Protein AF-A0A815UW40-F1 (afdb_monomer_lite)

Foldseek 3Di:
DPPPPDDPPAFDKDKDAAPPQALPDAAFAEAEDEDDDPLADDHCPPPVNDCHVVNHVVVYMYMYGDFHGDCSQADPDPDDVPPGRNRVVSVVVVLVCCLVPVSRRRHDSVD

Organism: NCBI:txid392033

Secondary structure (DSSP, 8-state):
-------S----EEEE--TT--TTSPPB-EEEE---STTTS--TT-GGG--HHHHHHHT-EEEEE----HHHHH-B-SSTTSBS-HHHHHHHHHHHHHHHHGGGGTB-TT-

Structure (mmCIF, N/CA/C/O backbone):
data_AF-A0A815UW40-F1
#
_entry.id   AF-A0A815UW40-F1
#
loop_
_atom_site.group_PDB
_atom_site.id
_atom_site.type_symbol
_atom_site.label_atom_id
_atom_site.label_alt_id
_atom_site.label_comp_id
_atom_site.label_asym_id
_atom_site.label_entity_id
_atom_site.label_seq_id
_atom_site.pdbx_PDB_ins_code
_atom_site.Cartn_x
_atom_site.Cartn_y
_atom_site.Cartn_z
_atom_site.occupancy
_atom_site.B_iso_or_equiv
_atom_site.auth_seq_id
_atom_site.auth_comp_id
_atom_site.auth_asym_id
_atom_site.auth_atom_id
_atom_site.pdbx_PDB_model_num
ATOM 1 N N . MET A 1 1 ? 21.347 -11.926 10.333 1.00 39.66 1 MET A N 1
ATOM 2 C CA . MET A 1 1 ? 20.721 -11.783 9.003 1.00 39.66 1 MET A CA 1
ATOM 3 C C . MET A 1 1 ? 19.660 -12.861 8.901 1.00 39.66 1 MET A C 1
ATOM 5 O O . MET A 1 1 ? 19.989 -14.002 8.615 1.00 39.66 1 MET A O 1
ATOM 9 N N . THR A 1 2 ? 18.426 -12.557 9.298 1.00 45.59 2 THR A N 1
ATOM 10 C CA . THR A 1 2 ? 17.301 -13.484 9.127 1.00 45.59 2 THR A CA 1
ATOM 11 C C . THR A 1 2 ? 17.079 -13.685 7.633 1.00 45.59 2 THR A C 1
ATOM 13 O O . THR A 1 2 ? 17.117 -12.721 6.869 1.00 45.59 2 THR A O 1
ATOM 16 N N . ASN A 1 3 ? 16.932 -14.940 7.215 1.00 48.12 3 ASN A N 1
ATOM 17 C CA . ASN A 1 3 ? 16.734 -15.332 5.825 1.00 48.12 3 ASN A CA 1
ATOM 18 C C . ASN A 1 3 ? 15.400 -14.735 5.338 1.00 48.12 3 ASN A C 1
ATOM 20 O O . ASN A 1 3 ? 14.340 -15.325 5.534 1.00 48.12 3 ASN A O 1
ATOM 24 N N . LYS A 1 4 ? 15.422 -13.515 4.787 1.00 63.06 4 LYS A N 1
ATOM 25 C CA . LYS A 1 4 ? 14.281 -12.982 4.041 1.00 63.06 4 LYS A CA 1
ATOM 26 C C . LYS A 1 4 ? 14.184 -13.837 2.782 1.00 63.06 4 LYS A C 1
ATOM 28 O O . LYS A 1 4 ? 15.068 -13.759 1.934 1.00 63.06 4 LYS A O 1
ATOM 33 N N . ASN A 1 5 ? 13.141 -14.655 2.674 1.00 76.94 5 ASN A N 1
ATOM 34 C CA . ASN A 1 5 ? 12.814 -15.343 1.428 1.00 76.94 5 ASN A CA 1
ATOM 35 C C . ASN A 1 5 ? 12.407 -14.284 0.393 1.00 76.94 5 ASN A C 1
ATOM 37 O O . ASN A 1 5 ? 11.251 -13.876 0.334 1.00 76.94 5 ASN A O 1
ATOM 41 N N . ILE A 1 6 ? 13.382 -13.786 -0.367 1.00 87.44 6 ILE A N 1
ATOM 42 C CA . ILE A 1 6 ? 13.152 -12.907 -1.515 1.00 87.44 6 ILE A CA 1
ATOM 43 C C . ILE A 1 6 ? 12.623 -13.784 -2.651 1.00 87.44 6 ILE A C 1
ATOM 45 O O . ILE A 1 6 ? 13.251 -14.779 -3.008 1.00 87.44 6 ILE A O 1
ATOM 49 N N . SER A 1 7 ? 11.466 -13.420 -3.195 1.00 93.69 7 SER A N 1
ATOM 50 C CA . SER A 1 7 ? 10.744 -14.170 -4.225 1.00 93.69 7 SER A CA 1
ATOM 51 C C . SER A 1 7 ? 10.017 -13.200 -5.160 1.00 93.69 7 SER A C 1
ATOM 53 O O . SER A 1 7 ? 9.699 -12.088 -4.747 1.00 93.69 7 SER A O 1
ATOM 55 N N . GLU A 1 8 ? 9.743 -13.606 -6.404 1.00 95.75 8 GLU A N 1
ATOM 56 C CA . GLU A 1 8 ? 8.823 -12.879 -7.300 1.00 95.75 8 GLU A CA 1
ATOM 57 C C . GLU A 1 8 ? 7.365 -13.013 -6.844 1.00 95.75 8 GLU A C 1
ATOM 59 O O . GLU A 1 8 ? 6.563 -12.095 -7.026 1.00 95.75 8 GLU A O 1
ATOM 64 N N . ASP A 1 9 ? 7.042 -14.120 -6.174 1.00 95.88 9 ASP A N 1
ATOM 65 C CA . ASP A 1 9 ? 5.817 -14.244 -5.396 1.00 95.88 9 ASP A CA 1
ATOM 66 C C . ASP A 1 9 ? 5.958 -13.406 -4.117 1.00 95.88 9 ASP A C 1
ATOM 68 O O . ASP A 1 9 ? 6.459 -13.870 -3.092 1.00 95.88 9 ASP A O 1
ATOM 72 N N . CYS A 1 10 ? 5.625 -12.119 -4.231 1.00 95.56 10 CYS A N 1
ATOM 73 C CA . CYS A 1 10 ? 5.874 -11.109 -3.199 1.00 95.56 10 CYS A CA 1
ATOM 74 C C . CYS A 1 10 ? 4.706 -10.151 -2.952 1.00 95.56 10 CYS A C 1
ATOM 76 O O . CYS A 1 10 ? 4.801 -9.320 -2.044 1.00 95.56 10 CYS A O 1
ATOM 78 N N . LEU A 1 11 ? 3.619 -10.249 -3.726 1.00 97.38 11 LEU A N 1
ATOM 79 C CA . LEU A 1 11 ? 2.458 -9.357 -3.642 1.00 97.38 11 LEU A CA 1
ATOM 80 C C . LEU A 1 11 ? 1.555 -9.727 -2.461 1.00 97.38 11 LEU A C 1
ATOM 82 O O . LEU A 1 11 ? 0.422 -10.174 -2.612 1.00 97.38 11 LEU A O 1
ATOM 86 N N . TYR A 1 12 ? 2.104 -9.517 -1.271 1.00 96.38 12 TYR A N 1
ATOM 87 C CA . TYR A 1 12 ? 1.462 -9.702 0.018 1.00 96.38 12 TYR A CA 1
ATOM 88 C C . TYR A 1 12 ? 1.264 -8.352 0.712 1.00 96.38 12 TYR A C 1
ATOM 90 O O . TYR A 1 12 ? 1.859 -7.332 0.355 1.00 96.38 12 TYR A O 1
ATOM 98 N N . LEU A 1 13 ? 0.441 -8.362 1.749 1.00 97.62 13 LEU A N 1
ATOM 99 C CA . LEU A 1 13 ? 0.226 -7.235 2.643 1.00 97.62 13 LEU A CA 1
ATOM 100 C C . LEU A 1 13 ? 0.260 -7.719 4.087 1.00 97.62 13 LEU A C 1
ATOM 102 O O . LEU A 1 13 ? -0.033 -8.882 4.365 1.00 97.62 13 LEU A O 1
ATOM 106 N N . ASN A 1 14 ? 0.600 -6.817 4.999 1.00 97.31 14 ASN A N 1
ATOM 107 C CA . ASN A 1 14 ? 0.499 -7.049 6.434 1.00 97.31 14 ASN A CA 1
ATOM 108 C C . ASN A 1 14 ? -0.600 -6.157 7.002 1.00 97.31 14 ASN A C 1
ATOM 110 O O . ASN A 1 14 ? -0.685 -4.989 6.625 1.00 97.31 14 ASN A O 1
ATOM 114 N N . VAL A 1 15 ? -1.404 -6.690 7.921 1.00 97.31 15 VAL A N 1
ATOM 115 C CA . VAL A 1 15 ? -2.459 -5.942 8.616 1.00 97.31 15 VAL A CA 1
ATOM 116 C C . VAL A 1 15 ? -2.221 -6.028 10.117 1.00 97.31 15 VAL A C 1
ATOM 118 O O . VAL A 1 15 ? -2.124 -7.123 10.670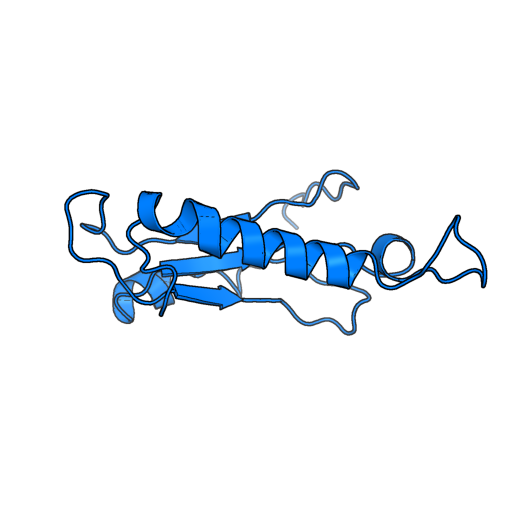 1.00 97.31 15 VAL A O 1
ATOM 121 N N . TRP A 1 16 ? -2.167 -4.875 10.776 1.00 96.94 16 TRP A N 1
ATOM 122 C CA . TRP A 1 16 ? -2.206 -4.753 12.229 1.00 96.94 16 TRP A CA 1
ATOM 123 C C . TRP A 1 16 ? -3.502 -4.067 12.625 1.00 96.94 16 TRP A C 1
ATOM 125 O O . TRP A 1 16 ? -3.817 -2.990 12.119 1.00 96.94 16 TRP A O 1
ATOM 135 N N . SER A 1 17 ? -4.244 -4.700 13.526 1.00 95.56 17 SER A N 1
ATOM 136 C CA . SER A 1 17 ? -5.515 -4.187 14.024 1.00 95.56 17 SER A CA 1
ATOM 137 C C . SER A 1 17 ? -5.461 -4.049 15.550 1.00 95.56 17 SER A C 1
ATOM 139 O O . SER A 1 17 ? -4.904 -4.940 16.207 1.00 95.56 17 SER A O 1
ATOM 141 N N . PRO A 1 18 ? -6.004 -2.962 16.135 1.00 92.62 18 PRO A N 1
ATOM 142 C CA . PRO A 1 18 ? -5.995 -2.773 17.580 1.00 92.62 18 PRO A CA 1
ATOM 143 C C . PRO A 1 18 ? -6.799 -3.877 18.274 1.00 92.62 18 PRO A C 1
ATOM 145 O O . PRO A 1 18 ? -7.849 -4.295 17.783 1.00 92.62 18 PRO A O 1
ATOM 148 N N . VAL A 1 19 ? -6.351 -4.331 19.448 1.00 87.19 19 VAL A N 1
ATOM 149 C CA . VAL A 1 19 ? -7.068 -5.358 20.226 1.00 87.19 19 VAL A CA 1
ATOM 150 C C . VAL A 1 19 ? -8.489 -4.887 20.544 1.00 87.19 19 VAL A C 1
ATOM 152 O O . VAL A 1 19 ? -8.689 -3.765 21.001 1.00 87.19 19 VAL A O 1
ATOM 155 N N . GLY A 1 20 ? -9.477 -5.757 20.325 1.00 78.94 20 GLY A N 1
ATOM 156 C CA . GLY A 1 20 ? -10.894 -5.426 20.508 1.00 78.94 20 GLY A CA 1
ATOM 157 C C . GLY A 1 20 ? -11.554 -4.791 19.280 1.00 78.94 20 GLY A C 1
ATOM 158 O O . GLY A 1 20 ? -12.765 -4.583 19.294 1.00 78.94 20 GLY A O 1
ATOM 159 N N . SER A 1 21 ? -10.795 -4.539 18.210 1.00 74.19 21 SER A N 1
ATOM 160 C CA . SER A 1 21 ? -11.350 -4.231 16.891 1.00 74.19 21 SER A CA 1
ATOM 161 C C . SER A 1 21 ? -11.797 -5.540 16.241 1.00 74.19 21 SER A C 1
ATOM 163 O O . SER A 1 21 ? -11.030 -6.497 16.152 1.00 74.19 21 SER A O 1
ATOM 165 N N . GLY A 1 22 ? -13.057 -5.609 15.833 1.00 66.00 22 GLY A N 1
ATOM 166 C CA . GLY A 1 22 ? -13.659 -6.804 15.250 1.00 66.00 22 GLY A CA 1
ATOM 167 C C . GLY A 1 22 ? -14.825 -6.430 14.349 1.00 66.00 22 GLY A C 1
ATOM 168 O O . GLY A 1 22 ? -15.241 -5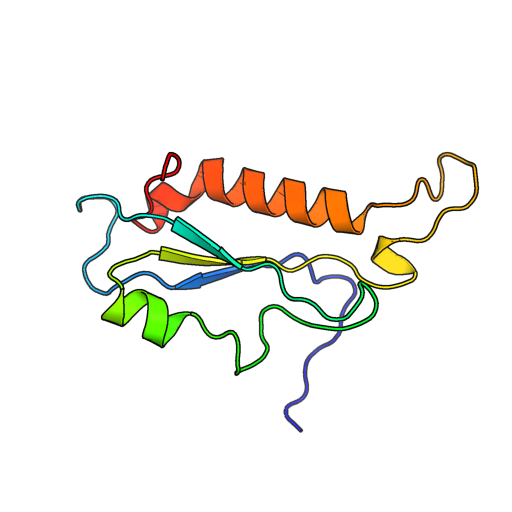.273 14.334 1.00 66.00 22 GLY A O 1
ATOM 169 N N . VAL A 1 23 ? -15.352 -7.413 13.617 1.00 65.44 23 VAL A N 1
ATOM 170 C CA . VAL A 1 23 ? -16.443 -7.226 12.640 1.00 65.44 23 VAL A CA 1
ATOM 171 C C . VAL A 1 23 ? -17.686 -6.581 13.273 1.00 65.44 23 VAL A C 1
ATOM 173 O O . VAL A 1 23 ? -18.378 -5.811 12.617 1.00 65.44 23 VAL A O 1
ATOM 176 N N . ASP A 1 24 ? -17.916 -6.833 14.564 1.00 74.56 24 ASP A N 1
ATOM 177 C CA . ASP A 1 24 ? -19.064 -6.308 15.317 1.00 74.56 24 ASP A CA 1
ATOM 178 C C . ASP A 1 24 ? -18.751 -5.016 16.105 1.00 74.56 24 ASP A C 1
ATOM 180 O O . ASP A 1 24 ? -19.616 -4.474 16.796 1.00 74.56 24 ASP A O 1
ATOM 184 N N . GLY A 1 25 ? -17.506 -4.529 16.050 1.00 78.88 25 GLY A N 1
ATOM 185 C CA . GLY A 1 25 ? -17.048 -3.325 16.747 1.00 78.88 25 GLY A CA 1
ATOM 186 C C . GLY A 1 25 ? -17.097 -2.062 15.876 1.00 78.88 25 GLY A C 1
ATOM 187 O O . GLY A 1 25 ? -17.248 -2.143 14.657 1.00 78.88 25 GLY A O 1
ATOM 188 N N . PRO A 1 26 ? -16.949 -0.861 16.470 1.00 86.44 26 PRO A N 1
ATOM 189 C CA . PRO A 1 26 ? -16.844 0.369 15.694 1.00 86.44 26 PRO A CA 1
ATOM 190 C C . PRO A 1 26 ? -15.585 0.347 14.820 1.00 86.44 26 PRO A C 1
ATOM 192 O O . PRO A 1 26 ? -14.479 0.125 15.322 1.00 86.44 26 PRO A O 1
ATOM 195 N N . LEU A 1 27 ? -15.765 0.617 13.526 1.00 94.38 27 LEU A N 1
ATOM 196 C CA . LEU A 1 27 ? -14.675 0.659 12.554 1.00 94.38 27 LEU A CA 1
ATOM 197 C C . LEU A 1 27 ? -13.692 1.801 12.855 1.00 94.38 27 LEU A C 1
ATOM 199 O O . LEU A 1 27 ? -14.085 2.894 13.278 1.00 94.38 27 LEU A O 1
ATOM 203 N N . LYS A 1 28 ? -12.406 1.537 12.623 1.00 95.56 28 LYS A N 1
ATOM 204 C CA . LYS A 1 28 ? -11.277 2.431 12.908 1.00 95.56 28 LYS A CA 1
ATOM 205 C C . LYS A 1 28 ? -10.703 3.030 11.621 1.00 95.56 28 LYS A C 1
ATOM 207 O O . LYS A 1 28 ? -10.773 2.373 10.587 1.00 95.56 28 LYS A O 1
ATOM 212 N N . PRO A 1 29 ? -10.099 4.230 11.655 1.00 97.19 29 PRO A N 1
ATOM 213 C CA . PRO A 1 29 ? -9.383 4.768 10.498 1.00 97.19 29 PRO A CA 1
ATOM 214 C C . PRO A 1 29 ? -8.274 3.825 10.019 1.00 97.19 29 PRO A C 1
ATOM 216 O O . PRO A 1 29 ? -7.663 3.117 10.832 1.00 97.19 29 PRO A O 1
ATOM 219 N N . VAL A 1 30 ? -8.001 3.837 8.715 1.00 98.25 30 VAL A N 1
ATOM 220 C CA . VAL A 1 30 ? -7.027 2.949 8.079 1.00 98.25 30 VAL A CA 1
ATOM 221 C C . VAL A 1 30 ? -5.816 3.737 7.591 1.00 98.25 30 VAL A C 1
ATOM 223 O O . VAL A 1 30 ? -5.907 4.647 6.774 1.00 98.25 30 VAL A O 1
ATOM 226 N N . MET A 1 31 ? -4.631 3.341 8.046 1.00 98.25 31 MET A N 1
ATOM 227 C CA . MET A 1 31 ? -3.361 3.885 7.577 1.00 98.25 31 MET A CA 1
ATOM 228 C C . MET A 1 31 ? -2.671 2.890 6.650 1.00 98.25 31 MET A C 1
ATOM 230 O O . MET A 1 31 ? -2.227 1.831 7.092 1.00 98.25 31 MET A O 1
ATOM 234 N N . VAL A 1 32 ? -2.530 3.245 5.371 1.00 98.19 32 VAL A N 1
ATOM 235 C CA . VAL A 1 32 ? -1.785 2.436 4.398 1.00 98.19 32 VAL A CA 1
ATOM 236 C C . VAL A 1 32 ? -0.358 2.964 4.250 1.00 98.19 32 VAL A C 1
ATOM 238 O O . VAL A 1 32 ? -0.144 4.124 3.903 1.00 98.19 32 VAL A O 1
ATOM 241 N N . TRP A 1 33 ? 0.628 2.103 4.492 1.00 97.88 33 TRP A N 1
ATOM 242 C CA . TRP A 1 33 ? 2.049 2.394 4.341 1.00 97.88 33 TRP A CA 1
ATOM 243 C C . TRP A 1 33 ? 2.608 1.798 3.047 1.00 97.88 33 TRP A C 1
ATOM 245 O O . TRP A 1 33 ? 2.557 0.585 2.822 1.00 97.88 33 TRP A O 1
ATOM 255 N N . ILE A 1 34 ? 3.206 2.665 2.230 1.00 97.62 34 ILE A N 1
ATOM 256 C CA . ILE A 1 34 ? 3.976 2.304 1.039 1.00 97.62 34 ILE A CA 1
ATOM 257 C C . ILE A 1 34 ? 5.431 2.658 1.333 1.00 97.62 34 ILE A C 1
ATOM 259 O O . ILE A 1 34 ? 5.771 3.827 1.515 1.00 97.62 34 ILE A O 1
ATOM 263 N N . HIS A 1 35 ? 6.293 1.647 1.419 1.00 96.62 35 HIS A N 1
ATOM 264 C CA . HIS A 1 35 ? 7.693 1.875 1.764 1.00 96.62 35 HIS A CA 1
ATOM 265 C C . HIS A 1 35 ? 8.442 2.622 0.648 1.00 96.62 35 HIS A C 1
ATOM 267 O O . HIS A 1 35 ? 8.136 2.478 -0.538 1.00 96.62 35 HIS A O 1
ATOM 273 N N . GLY A 1 36 ? 9.462 3.392 1.038 1.00 96.19 36 GLY A N 1
ATOM 274 C CA . GLY A 1 36 ? 10.384 4.062 0.119 1.00 96.19 36 GLY A CA 1
ATOM 275 C C . GLY A 1 36 ? 11.462 3.124 -0.438 1.00 96.19 36 GLY A C 1
ATOM 276 O O . GLY A 1 36 ? 11.262 1.917 -0.530 1.00 96.19 36 GLY A O 1
ATOM 277 N N . GLY A 1 37 ? 12.622 3.693 -0.788 1.00 95.81 37 GLY A N 1
ATOM 278 C CA . GLY A 1 37 ? 13.759 2.952 -1.364 1.00 95.81 37 GLY A CA 1
ATOM 279 C C . GLY A 1 37 ? 13.995 3.214 -2.856 1.00 95.81 37 GLY A C 1
ATOM 280 O O . GLY A 1 37 ? 14.595 2.398 -3.556 1.00 95.81 37 GLY A O 1
ATOM 281 N N . GLY A 1 38 ? 13.510 4.357 -3.356 1.00 97.31 38 GLY A N 1
ATOM 282 C CA . GLY A 1 38 ? 13.792 4.839 -4.712 1.00 97.31 38 GLY A CA 1
ATOM 283 C C . GLY A 1 38 ? 13.245 3.947 -5.824 1.00 97.31 38 GLY A C 1
ATOM 284 O O . GLY A 1 38 ? 13.778 3.985 -6.925 1.00 97.31 38 GLY A O 1
ATOM 285 N N . LEU A 1 39 ? 12.223 3.130 -5.532 1.00 97.62 39 LEU A N 1
ATOM 286 C CA . LEU A 1 39 ? 11.670 2.103 -6.427 1.00 97.62 39 LEU A CA 1
ATOM 287 C C . LEU A 1 39 ? 12.647 0.964 -6.765 1.00 97.62 39 LEU A C 1
ATOM 289 O O . LEU A 1 39 ? 12.345 0.138 -7.621 1.00 97.62 39 LEU A O 1
ATOM 293 N N . LEU A 1 40 ? 13.806 0.894 -6.104 1.00 96.62 40 LEU A N 1
ATOM 294 C CA . LEU A 1 40 ? 14.850 -0.100 -6.374 1.00 96.62 40 LEU A CA 1
ATOM 295 C C . LEU A 1 40 ? 14.905 -1.192 -5.307 1.00 96.62 40 LEU A C 1
ATOM 297 O O . LEU A 1 40 ? 15.167 -2.350 -5.625 1.00 96.62 40 LEU A O 1
ATOM 301 N N . VAL A 1 41 ? 14.684 -0.814 -4.050 1.00 94.69 41 VAL A N 1
ATOM 302 C CA . VAL A 1 41 ? 14.811 -1.680 -2.874 1.00 94.69 41 VAL A CA 1
ATOM 303 C C . VAL A 1 41 ? 13.724 -1.358 -1.854 1.00 94.69 41 VAL A C 1
ATOM 305 O O . VAL A 1 41 ? 13.074 -0.319 -1.938 1.00 94.69 41 VAL A O 1
ATOM 308 N N . GLY A 1 42 ? 13.554 -2.244 -0.879 1.00 94.25 42 GLY A N 1
ATOM 309 C CA . GLY A 1 42 ? 12.648 -2.063 0.250 1.00 94.25 42 GLY A CA 1
ATOM 310 C C . GLY A 1 42 ? 11.726 -3.260 0.446 1.00 94.25 42 GLY A C 1
ATOM 311 O O . GLY A 1 42 ? 11.672 -4.173 -0.378 1.00 94.25 42 GLY A O 1
ATOM 312 N N . SER A 1 43 ? 11.030 -3.287 1.576 1.00 93.19 43 SER A N 1
ATOM 313 C CA . SER A 1 43 ? 10.005 -4.287 1.863 1.00 93.19 43 SER A CA 1
ATOM 314 C C . SER A 1 43 ? 9.038 -3.772 2.928 1.00 93.19 43 SER A C 1
ATOM 316 O O . SER A 1 43 ? 9.483 -3.167 3.905 1.00 93.19 43 SER A O 1
ATOM 318 N N . PRO A 1 44 ? 7.731 -4.084 2.838 1.00 92.44 44 PRO A N 1
ATOM 319 C CA . PRO A 1 44 ? 6.773 -3.735 3.890 1.00 92.44 44 PRO A CA 1
ATOM 320 C C . PRO A 1 44 ? 6.976 -4.532 5.189 1.00 92.44 44 PRO A C 1
ATOM 322 O O . PRO A 1 44 ? 6.333 -4.232 6.190 1.00 92.44 44 PRO A O 1
ATOM 325 N N . SER A 1 45 ? 7.854 -5.543 5.171 1.00 88.94 45 SER A N 1
ATOM 326 C CA . SER A 1 45 ? 8.200 -6.395 6.319 1.00 88.94 45 SER A CA 1
ATOM 327 C C . SER A 1 45 ? 9.532 -5.995 6.969 1.00 88.94 45 SER A C 1
ATOM 329 O O . SER A 1 45 ? 10.163 -6.789 7.667 1.00 88.94 45 SER A O 1
ATOM 331 N N . GLU A 1 46 ? 10.060 -4.805 6.674 1.00 90.75 46 GLU A N 1
ATOM 332 C CA . GLU A 1 46 ? 11.174 -4.264 7.454 1.00 90.75 46 GLU A CA 1
ATOM 333 C C . GLU A 1 46 ? 10.716 -3.930 8.871 1.00 90.75 46 GLU A C 1
ATOM 335 O O . GLU A 1 46 ? 9.659 -3.339 9.070 1.00 90.75 46 GLU A O 1
ATOM 340 N N . TYR A 1 47 ? 11.540 -4.290 9.856 1.00 88.31 47 TYR A N 1
ATOM 341 C CA . TYR A 1 47 ? 11.199 -4.157 11.273 1.00 88.31 47 TYR A CA 1
ATOM 342 C C . TYR A 1 47 ? 10.834 -2.717 11.666 1.00 88.31 47 TYR A C 1
ATOM 344 O O . TYR A 1 47 ? 9.929 -2.498 12.463 1.00 88.31 47 TYR A O 1
ATOM 352 N N . SER A 1 48 ? 11.485 -1.722 11.057 1.00 89.38 48 SER A N 1
ATOM 353 C CA . SER A 1 48 ? 11.184 -0.299 11.258 1.00 89.38 48 SER A CA 1
ATOM 354 C C . SER A 1 48 ? 9.793 0.128 10.777 1.00 89.38 48 SER A C 1
ATOM 356 O O . SER A 1 48 ? 9.368 1.232 11.101 1.00 89.38 48 SER A O 1
ATOM 358 N N . TYR A 1 49 ? 9.103 -0.705 9.994 1.00 90.19 49 TYR A N 1
ATOM 359 C CA . TYR A 1 49 ? 7.770 -0.440 9.447 1.00 90.19 49 TYR A CA 1
ATOM 360 C C . TYR A 1 49 ? 6.674 -1.297 10.085 1.00 90.19 49 TYR A C 1
ATOM 362 O O . TYR A 1 49 ? 5.541 -1.279 9.606 1.00 90.19 49 TYR A O 1
ATOM 370 N N . HIS A 1 50 ? 6.980 -2.060 11.139 1.00 94.00 50 HIS A N 1
ATOM 371 C CA . HIS A 1 50 ? 5.953 -2.810 11.853 1.00 94.00 50 HIS A CA 1
ATOM 372 C C . HIS A 1 50 ? 4.885 -1.854 12.406 1.00 94.00 50 HIS A C 1
ATOM 374 O O . HIS A 1 50 ? 5.187 -0.886 13.102 1.00 94.00 50 HIS A O 1
ATOM 380 N N . GLY A 1 51 ? 3.624 -2.122 12.056 1.00 95.94 51 GLY A N 1
ATOM 381 C CA . GLY A 1 51 ? 2.482 -1.278 12.409 1.00 95.94 51 GLY A CA 1
ATOM 382 C C . GLY A 1 51 ? 1.894 -1.548 13.794 1.00 95.94 51 GLY A C 1
ATOM 383 O O . GLY A 1 51 ? 0.895 -0.933 14.151 1.00 95.94 51 GLY A O 1
ATOM 384 N N . ASP A 1 52 ? 2.482 -2.449 14.579 1.00 94.81 52 ASP A N 1
ATOM 385 C CA . ASP A 1 52 ? 1.962 -2.919 15.866 1.00 94.81 52 ASP A CA 1
ATOM 386 C C . ASP A 1 52 ? 1.829 -1.796 16.904 1.00 94.81 52 ASP A C 1
ATOM 388 O O . ASP A 1 52 ? 0.755 -1.597 17.474 1.00 94.81 52 ASP A O 1
ATOM 392 N N . LEU A 1 53 ? 2.886 -1.008 17.116 1.00 95.19 53 LEU A N 1
ATOM 393 C CA . LEU A 1 53 ? 2.863 0.106 18.068 1.00 95.19 53 LEU A CA 1
ATOM 394 C C . LEU A 1 53 ? 1.933 1.235 17.621 1.00 95.19 53 LEU A C 1
ATOM 396 O O . LEU A 1 53 ? 1.254 1.834 18.458 1.00 95.19 53 LEU A O 1
ATOM 400 N N . LEU A 1 54 ? 1.910 1.530 16.320 1.00 96.12 54 LEU A N 1
ATOM 401 C CA . LEU A 1 54 ? 1.059 2.576 15.759 1.00 96.12 54 LEU A CA 1
ATOM 402 C C . LEU A 1 54 ? -0.416 2.181 15.851 1.00 96.12 54 LEU A C 1
ATOM 404 O O . LEU A 1 54 ? -1.231 2.989 16.282 1.00 96.12 54 LEU A O 1
ATOM 408 N N . SER A 1 55 ? -0.734 0.925 15.536 1.00 97.00 55 SER A N 1
ATOM 409 C CA . SER A 1 55 ? -2.082 0.386 15.663 1.00 97.00 55 SER A CA 1
ATOM 410 C C . SER A 1 55 ? -2.553 0.407 17.119 1.00 97.00 55 SER A C 1
ATOM 412 O O . SER A 1 55 ? -3.599 0.977 17.425 1.00 97.00 55 SER A O 1
ATOM 414 N N . ALA A 1 56 ? -1.739 -0.111 18.044 1.00 95.00 56 ALA A N 1
ATOM 415 C CA . ALA A 1 56 ? -2.107 -0.209 19.454 1.00 95.00 56 ALA A CA 1
ATOM 416 C C . ALA A 1 56 ? -2.257 1.152 20.154 1.00 95.00 56 ALA A C 1
ATOM 418 O O . ALA A 1 56 ? -3.129 1.308 21.004 1.00 95.00 56 ALA A O 1
ATOM 419 N N . ARG A 1 57 ? -1.399 2.133 19.843 1.00 95.44 57 ARG A N 1
ATOM 420 C CA . ARG A 1 57 ? -1.419 3.451 20.507 1.00 95.44 57 ARG A CA 1
ATOM 421 C C . ARG A 1 57 ? -2.288 4.479 19.796 1.00 95.44 57 ARG A C 1
ATOM 423 O O . ARG A 1 57 ? -2.791 5.386 20.450 1.00 95.44 57 ARG A O 1
ATOM 430 N N . GLY A 1 58 ? -2.400 4.372 18.476 1.00 95.44 58 GLY A N 1
ATOM 431 C CA . GLY A 1 58 ? -3.161 5.295 17.640 1.00 95.44 58 GLY A CA 1
ATOM 432 C C . GLY A 1 58 ? -4.633 4.926 17.488 1.00 95.44 58 GLY A C 1
ATOM 433 O O . GLY A 1 58 ? -5.386 5.759 17.004 1.00 95.44 58 GLY A O 1
ATOM 434 N N . ASP A 1 59 ? -5.036 3.716 17.898 1.00 94.69 59 ASP A N 1
ATOM 435 C CA . ASP A 1 59 ? -6.390 3.179 17.683 1.00 94.69 59 ASP A CA 1
ATOM 436 C C . ASP A 1 59 ? -6.787 3.202 16.191 1.00 94.69 59 ASP A C 1
ATOM 438 O O . ASP A 1 59 ? -7.866 3.650 15.802 1.00 94.69 59 ASP A O 1
ATOM 442 N N . VAL A 1 60 ? -5.861 2.735 15.344 1.00 96.69 60 VAL A N 1
ATOM 443 C CA . VAL A 1 60 ? -5.975 2.694 13.876 1.00 96.69 60 VAL A CA 1
ATOM 444 C C . VAL A 1 60 ? -5.622 1.311 13.336 1.00 96.69 60 VAL A C 1
ATOM 446 O O . VAL A 1 60 ? -4.785 0.600 13.902 1.00 96.69 60 VAL A O 1
ATOM 449 N N . VAL A 1 61 ? -6.221 0.928 12.210 1.00 97.62 61 VAL A N 1
ATOM 450 C CA . VAL A 1 61 ? -5.768 -0.244 11.450 1.00 97.62 61 VAL A CA 1
ATOM 451 C C . VAL A 1 61 ? -4.607 0.186 10.564 1.00 97.62 61 VAL A C 1
ATOM 453 O O . VAL A 1 61 ? -4.718 1.153 9.815 1.00 97.62 61 VAL A O 1
ATOM 456 N N . VAL A 1 62 ? -3.483 -0.520 10.638 1.00 98.12 62 VAL A N 1
ATOM 457 C CA . VAL A 1 62 ? -2.305 -0.239 9.811 1.00 98.12 62 VAL A CA 1
ATOM 458 C C . VAL A 1 62 ? -2.156 -1.346 8.782 1.00 98.12 62 VAL A C 1
ATOM 460 O O . VAL A 1 62 ? -2.143 -2.524 9.138 1.00 98.12 62 VAL A O 1
ATOM 463 N N . VAL A 1 63 ? -2.007 -0.973 7.515 1.00 98.44 63 VAL A N 1
ATOM 464 C CA . VAL A 1 63 ? -1.737 -1.902 6.417 1.00 98.44 63 VAL A CA 1
ATOM 465 C C . VAL A 1 63 ? -0.427 -1.520 5.751 1.00 98.44 63 VAL A C 1
ATOM 467 O O . VAL A 1 63 ? -0.255 -0.370 5.365 1.00 98.44 63 VAL A O 1
ATOM 470 N N . SER A 1 64 ? 0.492 -2.464 5.563 1.00 97.94 64 SER A N 1
ATOM 471 C CA . SER A 1 64 ? 1.661 -2.257 4.700 1.00 97.94 64 SER A CA 1
ATOM 472 C C . SER A 1 64 ? 1.561 -3.124 3.449 1.00 97.94 64 SER A C 1
ATOM 474 O O . SER A 1 64 ? 1.220 -4.303 3.529 1.00 97.94 64 SER A O 1
ATOM 476 N N . VAL A 1 65 ? 1.826 -2.529 2.283 1.00 97.88 65 VAL A N 1
ATOM 477 C CA . VAL A 1 65 ? 1.597 -3.153 0.968 1.00 97.88 65 VAL A CA 1
ATOM 478 C C . VAL A 1 65 ? 2.931 -3.413 0.269 1.00 97.88 65 VAL A C 1
ATOM 480 O O . VAL A 1 65 ? 3.751 -2.501 0.134 1.00 97.88 65 VAL A O 1
ATOM 483 N 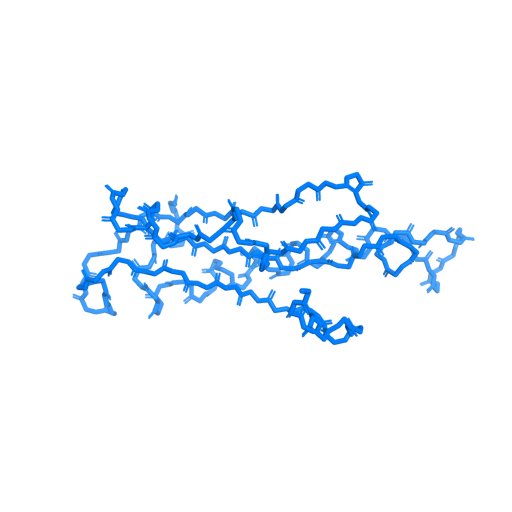N . SER A 1 66 ? 3.154 -4.649 -0.188 1.00 97.12 66 SER A N 1
ATOM 484 C CA . SER A 1 66 ? 4.268 -4.973 -1.087 1.00 97.12 66 SER A CA 1
ATOM 485 C C . SER A 1 66 ? 3.959 -4.525 -2.509 1.00 97.12 66 SER A C 1
ATOM 487 O O . SER A 1 66 ? 2.828 -4.624 -2.977 1.00 97.12 66 SER A O 1
ATOM 489 N N . TYR A 1 67 ? 4.995 -4.122 -3.233 1.00 98.44 67 TYR A N 1
ATOM 490 C CA . TYR A 1 67 ? 4.923 -3.871 -4.666 1.00 98.44 67 TYR A CA 1
ATOM 491 C C . TYR A 1 67 ? 6.233 -4.282 -5.331 1.00 98.44 67 TYR A C 1
ATOM 493 O O . TYR A 1 67 ? 7.284 -4.310 -4.683 1.00 98.44 67 TYR A O 1
ATOM 501 N N . ARG A 1 68 ? 6.187 -4.621 -6.624 1.00 98.44 68 ARG A N 1
ATOM 502 C CA . ARG A 1 68 ? 7.403 -4.982 -7.360 1.00 98.44 68 ARG A CA 1
ATOM 503 C C . ARG A 1 68 ? 8.332 -3.781 -7.505 1.00 98.44 68 ARG A C 1
ATOM 505 O O . ARG A 1 68 ? 7.899 -2.651 -7.719 1.00 98.44 68 ARG A O 1
ATOM 512 N N . LEU A 1 69 ? 9.630 -4.057 -7.437 1.00 97.94 69 LEU A N 1
ATOM 513 C CA . LEU A 1 69 ? 10.707 -3.068 -7.464 1.00 97.94 69 LEU A CA 1
ATOM 514 C C . LEU A 1 69 ? 11.632 -3.293 -8.662 1.00 97.94 69 LEU A C 1
ATOM 516 O O . LEU A 1 69 ? 11.636 -4.359 -9.280 1.00 97.94 69 LEU A O 1
ATOM 520 N N . ASN A 1 70 ? 12.459 -2.290 -8.953 1.00 97.19 70 ASN A N 1
ATOM 521 C CA . ASN A 1 70 ? 13.505 -2.322 -9.970 1.00 97.19 70 ASN A CA 1
ATOM 522 C C . ASN A 1 70 ? 12.945 -2.789 -11.333 1.00 97.19 70 ASN A C 1
ATOM 524 O O . ASN A 1 70 ? 11.808 -2.467 -11.682 1.00 97.19 70 ASN A O 1
ATOM 528 N N . ILE A 1 71 ? 13.714 -3.560 -12.104 1.00 97.19 71 ILE A N 1
ATOM 529 C CA . ILE A 1 71 ? 13.321 -4.073 -13.418 1.00 97.19 71 ILE A CA 1
ATOM 530 C C . ILE A 1 71 ? 12.005 -4.870 -13.380 1.00 97.19 71 ILE A C 1
ATOM 532 O O . ILE A 1 71 ? 11.221 -4.791 -14.319 1.00 97.19 71 ILE A O 1
ATOM 536 N N . PHE A 1 72 ? 11.701 -5.561 -12.278 1.00 97.31 72 PHE A N 1
ATOM 537 C CA . PHE A 1 72 ? 10.464 -6.337 -12.135 1.00 97.31 72 PHE A CA 1
ATOM 538 C C . PHE A 1 72 ? 9.215 -5.458 -11.981 1.00 97.31 72 PHE A C 1
ATOM 540 O O . PHE A 1 72 ? 8.120 -5.880 -12.344 1.00 97.31 72 PHE A O 1
ATOM 547 N N . GLY A 1 73 ? 9.368 -4.248 -11.437 1.00 98.00 73 GLY A N 1
ATOM 548 C CA . GLY A 1 73 ? 8.274 -3.294 -11.236 1.00 98.00 73 GLY A CA 1
ATOM 549 C C . GLY A 1 73 ? 8.178 -2.208 -12.309 1.00 98.00 73 GLY A C 1
ATOM 550 O O . GLY A 1 73 ? 7.098 -1.670 -12.554 1.00 98.00 73 GLY A O 1
ATOM 551 N N . PHE A 1 74 ? 9.300 -1.855 -12.937 1.00 98.25 74 PHE A N 1
ATOM 552 C CA . PHE A 1 74 ? 9.427 -0.586 -13.661 1.00 98.25 74 PHE A CA 1
ATOM 553 C C . PHE A 1 74 ? 10.142 -0.695 -15.011 1.00 98.25 74 PHE A C 1
ATOM 555 O O . PHE A 1 74 ? 10.429 0.332 -15.624 1.00 98.25 74 PHE A O 1
ATOM 562 N N . LEU A 1 75 ? 10.405 -1.905 -15.520 1.00 98.00 75 LEU A N 1
ATOM 563 C CA . LEU A 1 75 ? 10.913 -2.066 -16.883 1.00 98.00 75 LEU A CA 1
ATOM 564 C C . LEU A 1 75 ? 9.918 -1.506 -17.906 1.00 98.00 75 LEU A C 1
ATOM 566 O O . LEU A 1 75 ? 8.767 -1.939 -17.972 1.00 98.00 75 LEU A O 1
ATOM 570 N N . TYR A 1 76 ? 10.402 -0.595 -18.745 1.00 98.00 76 TYR A N 1
ATOM 571 C CA . TYR A 1 76 ? 9.679 -0.061 -19.891 1.00 98.00 76 TYR A 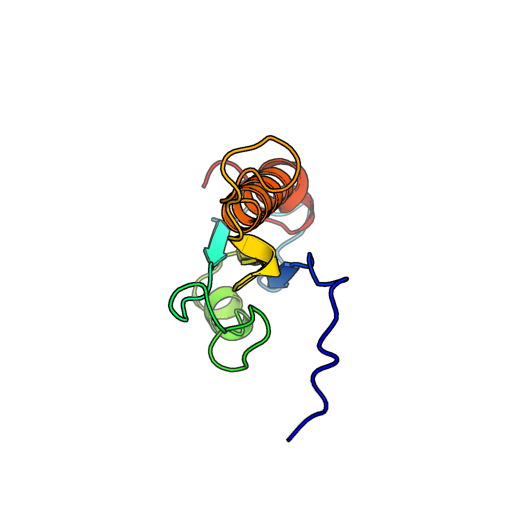CA 1
ATOM 572 C C . TYR A 1 76 ? 10.465 -0.337 -21.174 1.00 98.00 76 TYR A C 1
ATOM 574 O O . TYR A 1 76 ? 11.633 0.032 -21.280 1.00 98.00 76 TYR A O 1
ATOM 582 N N . SER A 1 77 ? 9.823 -0.990 -22.143 1.00 96.81 77 SER A N 1
ATOM 583 C CA . SER A 1 77 ? 10.440 -1.380 -23.425 1.00 96.81 77 SER A CA 1
ATOM 584 C C . SER A 1 77 ? 9.962 -0.560 -24.626 1.00 96.81 77 SER A C 1
ATOM 586 O O . SER A 1 77 ? 10.478 -0.736 -25.726 1.00 96.81 77 SER A O 1
ATOM 588 N N . GLY A 1 78 ? 8.981 0.328 -24.438 1.00 96.25 78 GLY A N 1
ATOM 589 C CA . GLY A 1 78 ? 8.324 1.030 -25.546 1.00 96.25 78 GLY A CA 1
ATOM 590 C C . GLY A 1 78 ? 7.207 0.235 -26.229 1.00 96.25 78 GLY A C 1
ATOM 591 O O . GLY A 1 78 ? 6.605 0.745 -27.170 1.00 96.25 78 GLY A O 1
ATOM 592 N N . ASP A 1 79 ? 6.904 -0.982 -25.760 1.00 95.00 79 ASP A N 1
ATOM 593 C CA . ASP A 1 79 ? 5.794 -1.803 -26.246 1.00 95.00 79 ASP A CA 1
ATOM 594 C C . ASP A 1 79 ? 5.002 -2.480 -25.112 1.00 95.00 79 ASP A C 1
ATOM 596 O O . ASP A 1 79 ? 5.312 -2.349 -23.925 1.00 95.00 79 ASP A O 1
ATOM 600 N N . SER A 1 80 ? 3.936 -3.194 -25.482 1.00 94.69 80 SER A N 1
ATOM 601 C CA . SER A 1 80 ? 2.978 -3.789 -24.546 1.00 94.69 80 SER A CA 1
ATOM 602 C C . SER A 1 80 ? 3.522 -4.954 -23.713 1.00 94.69 80 SER A C 1
ATOM 604 O O . SER A 1 80 ? 2.882 -5.330 -22.734 1.00 94.69 80 SER A O 1
ATOM 606 N N . ARG A 1 81 ? 4.677 -5.536 -24.058 1.00 95.06 81 ARG A N 1
ATOM 607 C CA . ARG A 1 81 ? 5.268 -6.670 -23.325 1.00 95.06 81 ARG A CA 1
ATOM 608 C C . ARG A 1 81 ? 5.935 -6.228 -22.028 1.00 95.06 81 ARG A C 1
ATOM 610 O O . ARG A 1 81 ? 5.945 -6.984 -21.063 1.00 95.06 81 ARG A O 1
ATOM 617 N N . ALA A 1 82 ? 6.466 -5.008 -21.999 1.00 96.25 82 ALA A N 1
ATOM 618 C CA . ALA A 1 82 ? 6.931 -4.354 -20.781 1.00 96.25 82 ALA A CA 1
ATOM 619 C C . ALA A 1 82 ? 6.454 -2.892 -20.791 1.00 96.25 82 ALA A C 1
ATOM 621 O O . ALA A 1 82 ? 7.202 -2.006 -21.225 1.00 96.25 82 ALA A O 1
ATOM 622 N N . PRO A 1 83 ? 5.203 -2.647 -20.352 1.00 96.12 83 PRO A N 1
ATOM 623 C CA . PRO A 1 83 ? 4.555 -1.339 -20.434 1.00 96.12 83 PRO A CA 1
ATOM 624 C C . PRO A 1 83 ? 5.033 -0.345 -19.362 1.00 96.12 83 PRO A C 1
ATOM 626 O O . PRO A 1 83 ? 4.625 0.813 -19.388 1.00 96.12 83 PRO A O 1
ATOM 629 N N . GLY A 1 84 ? 5.916 -0.758 -18.444 1.00 97.00 84 GLY A N 1
ATOM 630 C CA . GLY A 1 84 ? 6.347 0.056 -17.308 1.00 97.00 84 GLY A CA 1
ATOM 631 C C . GLY A 1 84 ? 5.307 0.128 -16.189 1.00 97.00 84 GLY A C 1
ATOM 632 O O . GLY A 1 84 ? 4.172 -0.323 -16.330 1.00 97.00 84 GLY A O 1
ATOM 633 N N . ASN A 1 85 ? 5.716 0.702 -15.055 1.00 97.62 85 ASN A N 1
ATOM 634 C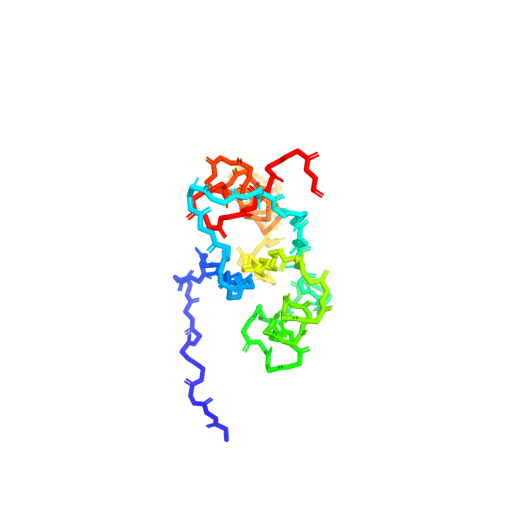 CA . ASN A 1 85 ? 4.851 1.050 -13.920 1.00 97.62 85 ASN A CA 1
ATOM 635 C C . ASN A 1 85 ? 4.005 -0.087 -13.319 1.00 97.62 85 ASN A C 1
ATOM 637 O O . ASN A 1 85 ? 3.062 0.187 -12.577 1.00 97.62 85 ASN A O 1
ATOM 641 N N . VAL A 1 86 ? 4.335 -1.355 -13.565 1.00 98.19 86 VAL A N 1
ATOM 642 C CA . VAL A 1 86 ? 3.584 -2.476 -12.984 1.00 98.19 86 VAL A CA 1
ATOM 643 C C . VAL A 1 86 ? 3.690 -2.501 -11.454 1.00 98.19 86 VAL A C 1
ATOM 645 O O . VAL A 1 86 ? 2.723 -2.864 -10.800 1.00 98.19 86 VAL A O 1
ATOM 648 N N . GLY A 1 87 ? 4.779 -1.980 -10.876 1.00 98.38 87 GLY A N 1
ATOM 649 C CA . GLY A 1 87 ? 4.895 -1.738 -9.434 1.00 98.38 87 GLY A CA 1
ATOM 650 C C . GLY A 1 87 ? 3.895 -0.699 -8.900 1.00 98.38 87 GLY A C 1
ATOM 651 O O . GLY A 1 87 ? 3.402 -0.842 -7.786 1.00 98.38 87 GLY A O 1
ATOM 652 N N . LEU A 1 88 ? 3.519 0.316 -9.690 1.00 98.56 88 LEU A N 1
ATOM 653 C CA . LEU A 1 88 ? 2.445 1.251 -9.307 1.00 98.56 88 LEU A CA 1
ATOM 654 C C . LEU A 1 88 ? 1.066 0.596 -9.420 1.00 98.56 88 LEU A C 1
ATOM 656 O O . LEU A 1 88 ? 0.182 0.867 -8.610 1.00 98.56 88 LEU A O 1
ATOM 660 N N . LEU A 1 89 ? 0.880 -0.284 -10.407 1.00 98.62 89 LEU A N 1
ATOM 661 C CA . LEU A 1 89 ? -0.347 -1.071 -10.526 1.00 98.62 89 LEU A CA 1
ATOM 662 C C . LEU A 1 89 ? -0.504 -2.046 -9.354 1.00 98.62 89 LEU A C 1
ATOM 664 O O . LEU A 1 89 ? -1.623 -2.224 -8.880 1.00 98.62 89 LEU A O 1
ATOM 668 N N . ASP A 1 90 ? 0.596 -2.605 -8.844 1.00 98.75 90 ASP A N 1
ATOM 669 C CA . ASP A 1 90 ? 0.590 -3.425 -7.629 1.00 98.75 90 ASP A CA 1
ATOM 670 C C . ASP A 1 90 ? 0.133 -2.610 -6.410 1.00 98.75 90 ASP A C 1
ATOM 672 O O . ASP A 1 90 ? -0.738 -3.054 -5.665 1.00 98.75 90 ASP A O 1
ATOM 676 N N . GLN A 1 91 ? 0.652 -1.386 -6.235 1.00 98.62 91 GLN A N 1
ATOM 677 C CA . GLN A 1 91 ? 0.206 -0.481 -5.164 1.00 98.62 91 GLN A CA 1
ATOM 678 C C . GLN A 1 91 ? -1.289 -0.163 -5.289 1.00 98.62 91 GLN A C 1
ATOM 680 O O . GLN A 1 91 ? -2.023 -0.242 -4.306 1.00 98.62 91 GLN A O 1
ATOM 685 N N . ASN A 1 92 ? -1.760 0.145 -6.501 1.00 98.62 92 ASN A N 1
ATOM 686 C CA . ASN A 1 92 ? -3.175 0.399 -6.767 1.00 98.62 92 ASN A CA 1
ATOM 687 C C . ASN A 1 92 ? -4.052 -0.827 -6.459 1.00 98.62 92 ASN A C 1
ATOM 689 O O . ASN A 1 92 ? -5.123 -0.690 -5.871 1.00 98.62 92 ASN A O 1
ATOM 693 N N . LEU A 1 93 ? -3.595 -2.031 -6.813 1.00 98.69 93 LEU A N 1
ATOM 694 C CA . LEU A 1 93 ? -4.289 -3.274 -6.483 1.00 98.69 93 LEU A CA 1
ATOM 695 C C . LEU A 1 93 ? -4.337 -3.506 -4.967 1.00 98.69 93 LEU A C 1
ATOM 697 O O . LEU A 1 93 ? -5.388 -3.878 -4.450 1.00 98.69 93 LEU A O 1
ATOM 701 N N . GLY A 1 94 ? -3.242 -3.242 -4.254 1.00 98.56 94 GLY A N 1
ATOM 702 C CA . GLY A 1 94 ? -3.202 -3.313 -2.795 1.00 98.56 94 GLY A CA 1
ATOM 703 C C . GLY A 1 94 ? -4.175 -2.333 -2.137 1.00 98.56 94 GLY A C 1
ATOM 704 O O . GLY A 1 94 ? -4.930 -2.725 -1.254 1.00 98.56 94 GLY A O 1
ATOM 705 N N . LEU A 1 95 ? -4.236 -1.084 -2.611 1.00 98.62 95 LEU A N 1
ATOM 706 C CA . LEU A 1 95 ? -5.204 -0.088 -2.131 1.00 98.62 95 LEU A CA 1
ATOM 707 C C . LEU A 1 95 ? -6.650 -0.515 -2.393 1.00 98.62 95 LEU A C 1
ATOM 709 O O . LEU A 1 95 ? -7.502 -0.372 -1.517 1.00 98.62 95 LEU A O 1
ATOM 713 N N . LYS A 1 96 ? -6.924 -1.081 -3.572 1.00 98.69 96 LYS A N 1
ATOM 714 C CA . LYS A 1 96 ? -8.241 -1.635 -3.887 1.00 98.69 96 LYS A CA 1
ATOM 715 C C . LYS A 1 96 ? -8.600 -2.785 -2.947 1.00 98.69 96 LYS A C 1
ATOM 717 O O . LYS A 1 96 ? -9.696 -2.795 -2.401 1.00 98.69 96 LYS A O 1
ATOM 722 N N . TRP A 1 97 ? -7.669 -3.708 -2.704 1.00 98.75 97 TRP A N 1
ATOM 723 C CA . TRP A 1 97 ? -7.884 -4.791 -1.748 1.00 98.75 97 TRP A CA 1
ATOM 724 C C . TRP A 1 97 ? -8.205 -4.248 -0.354 1.00 98.75 97 TRP A C 1
ATOM 726 O O . TRP A 1 97 ? -9.138 -4.735 0.281 1.00 98.75 97 TRP A O 1
ATOM 736 N N . VAL A 1 98 ? -7.484 -3.219 0.105 1.00 98.56 98 VAL A N 1
ATOM 737 C CA . VAL A 1 98 ? -7.763 -2.568 1.392 1.00 98.56 98 VAL A CA 1
ATOM 738 C C . VAL A 1 98 ? -9.182 -2.007 1.400 1.00 98.56 98 VAL A C 1
ATOM 740 O O . VAL A 1 98 ? -9.953 -2.351 2.288 1.00 98.56 98 VAL A O 1
ATOM 743 N N . ASN A 1 99 ? -9.567 -1.216 0.400 1.00 98.38 99 ASN A N 1
ATOM 744 C CA . ASN A 1 99 ? -10.912 -0.642 0.338 1.00 98.38 99 ASN A CA 1
ATOM 745 C C . ASN A 1 99 ? -12.014 -1.722 0.334 1.00 98.38 99 ASN A C 1
ATOM 747 O O . ASN A 1 99 ? -12.988 -1.604 1.073 1.00 98.38 99 ASN A O 1
ATOM 751 N N . ASP A 1 100 ? -11.817 -2.808 -0.415 1.00 98.44 100 ASP A N 1
ATOM 752 C CA . ASP A 1 100 ? -12.804 -3.882 -0.550 1.00 98.44 100 ASP A CA 1
ATOM 753 C C . ASP A 1 100 ? -12.899 -4.775 0.713 1.00 98.44 100 ASP A C 1
ATOM 755 O O . ASP A 1 100 ? -13.958 -5.342 0.981 1.00 98.44 100 ASP A O 1
ATOM 759 N N . ASN A 1 101 ? -11.827 -4.915 1.512 1.00 97.81 101 ASN A N 1
ATOM 760 C CA . ASN A 1 101 ? -11.727 -5.971 2.539 1.00 97.81 101 ASN A CA 1
ATOM 761 C C . ASN A 1 101 ? -11.433 -5.492 3.969 1.00 97.81 101 ASN A C 1
ATOM 763 O O . ASN A 1 101 ? -11.640 -6.258 4.911 1.00 97.81 101 ASN A O 1
ATOM 767 N N . ILE A 1 102 ? -10.947 -4.265 4.181 1.00 97.50 102 ILE A N 1
ATOM 768 C CA . ILE A 1 102 ? -10.385 -3.870 5.487 1.00 97.50 102 ILE A CA 1
ATOM 769 C C . ILE A 1 102 ? -11.410 -3.840 6.628 1.00 97.50 102 ILE A C 1
ATOM 771 O O . ILE A 1 102 ? -11.048 -3.978 7.797 1.00 97.50 102 ILE A O 1
ATOM 775 N N . HIS A 1 103 ? -12.697 -3.760 6.296 1.00 95.56 103 HIS A N 1
ATOM 776 C CA . HIS A 1 103 ? -13.793 -3.867 7.255 1.00 95.56 103 HIS A CA 1
ATOM 777 C C . HIS A 1 103 ? -13.796 -5.201 8.019 1.00 95.56 103 HIS A C 1
ATOM 779 O O . HIS A 1 103 ? -14.101 -5.213 9.210 1.00 95.56 103 HIS A O 1
ATOM 785 N N . TYR A 1 104 ? -13.352 -6.305 7.404 1.00 95.00 104 TYR A N 1
ATOM 786 C CA . TYR A 1 104 ? -13.188 -7.590 8.099 1.00 95.00 104 TYR A CA 1
ATOM 787 C C . TYR A 1 104 ? -12.104 -7.560 9.187 1.00 95.00 104 TYR A C 1
ATOM 789 O O . TYR A 1 104 ? -12.088 -8.414 10.070 1.00 95.00 104 TYR A O 1
ATOM 797 N N . PHE A 1 105 ? -11.220 -6.561 9.148 1.00 95.06 105 PHE A N 1
ATOM 798 C CA . PHE A 1 105 ? -10.145 -6.338 10.115 1.00 95.06 105 PHE A CA 1
ATOM 799 C C . PHE A 1 105 ? -10.453 -5.175 11.071 1.00 95.06 105 PHE A C 1
ATOM 801 O O . PHE A 1 105 ? -9.571 -4.743 11.813 1.00 95.06 105 PHE A O 1
ATOM 808 N N . GLY A 1 106 ? -11.690 -4.663 11.063 1.00 95.50 106 GLY A N 1
ATOM 809 C CA . GLY A 1 106 ? -12.125 -3.547 11.904 1.00 95.50 106 GLY A CA 1
ATOM 810 C C . GLY A 1 106 ? -11.761 -2.160 11.364 1.00 95.50 106 GLY A C 1
ATOM 811 O O . GLY A 1 106 ? -11.820 -1.193 12.119 1.00 95.50 106 GLY A O 1
ATOM 812 N N . GLY A 1 107 ? -11.376 -2.040 10.089 1.00 97.00 107 GLY A N 1
ATOM 813 C CA . GLY A 1 107 ? -11.080 -0.758 9.441 1.00 97.00 107 GLY A CA 1
ATOM 814 C C . GLY A 1 107 ? -12.281 -0.157 8.706 1.00 97.00 107 GLY A C 1
ATOM 815 O O . GLY A 1 107 ? -13.065 -0.875 8.094 1.00 97.00 107 GLY A O 1
ATOM 816 N N . ASP A 1 108 ? -12.425 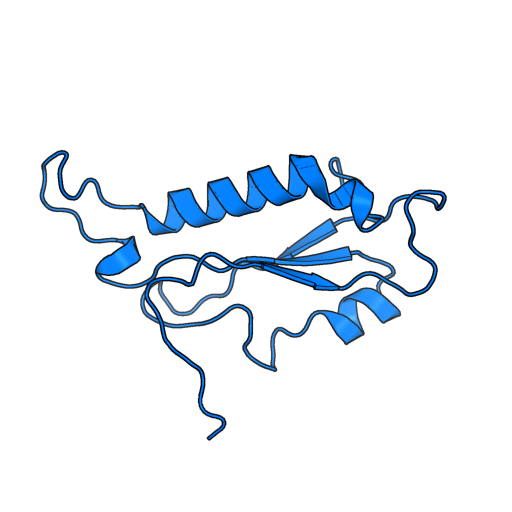1.162 8.732 1.00 96.25 108 ASP A N 1
ATOM 817 C CA . ASP A 1 108 ? -13.418 1.904 7.952 1.00 96.25 108 ASP A CA 1
ATOM 818 C C . ASP A 1 108 ? -12.846 2.164 6.548 1.00 96.25 108 ASP A C 1
ATOM 820 O O . ASP A 1 108 ? -11.913 2.949 6.425 1.00 96.25 108 ASP A O 1
ATOM 824 N N . PRO A 1 109 ? -13.363 1.549 5.468 1.00 96.94 109 PRO A N 1
ATOM 825 C CA . PRO A 1 109 ? -12.797 1.723 4.127 1.00 96.94 109 PRO A CA 1
ATOM 826 C C . PRO A 1 109 ? -12.921 3.156 3.579 1.00 96.94 109 PRO A C 1
ATOM 828 O O . PRO A 1 109 ? -12.349 3.453 2.529 1.00 96.94 109 PRO A O 1
ATOM 831 N N . ASN A 1 110 ? -13.663 4.034 4.265 1.00 96.75 110 ASN A N 1
ATOM 832 C CA . ASN A 1 110 ? -13.854 5.435 3.898 1.00 96.75 110 ASN A CA 1
ATOM 833 C C . ASN A 1 110 ? -13.041 6.416 4.770 1.00 96.75 110 ASN A C 1
ATOM 835 O O . ASN A 1 110 ? -13.284 7.624 4.679 1.00 96.75 110 ASN A O 1
ATOM 839 N N . LYS A 1 111 ? -12.122 5.937 5.625 1.00 91.56 111 LYS A N 1
ATOM 840 C CA . LYS A 1 111 ? -11.275 6.764 6.507 1.00 91.56 111 LYS A CA 1
ATOM 841 C C . LYS A 1 111 ? -9.867 6.211 6.666 1.00 91.56 111 LYS A C 1
ATOM 843 O O . LYS A 1 111 ? -8.969 7.048 6.882 1.00 91.56 111 LYS A O 1
#

Sequence (111 aa):
MTNKNISEDCLYLNVWSPVGSGVDGPLKPVMVWIHGGGLLVGSPSEYSYHGDLLSARGDVVVVSVSYRLNIFGFLYSGDSRAPGNVGLLDQNLGLKWVNDNIHYFGGDPNK

pLDDT: mean 92.96, std 10.62, range [39.66, 98.75]

Radius of gyration: 15.61 Å; chains: 1; bounding box: 40×22×47 Å

InterPro domains:
  IPR002018 Carboxylesterase, type B [PF00135] (5-111)
  IPR019819 Carboxylesterase type B, conserved site [PS00941] (8-18)
  IPR029058 Alpha/Beta hydrolase fold [G3DSA:3.40.50.1820] (1-111)
  IPR029058 Alpha/Beta hydrolase fold [SSF53474] (5-111)
  IPR050654 Acetylcholinesterase-related enzymes [PTHR43918] (3-110)